Protein AF-A0A1Q7GT20-F1 (afdb_monomer_lite)

Radius of gyration: 19.83 Å; chains: 1; bounding box: 56×37×38 Å

pLDDT: mean 85.4, std 10.38, range [51.78, 96.75]

Secondary structure (DSSP, 8-state):
-TTTTTPEEEE--SHHHHHHHHHSPTT-EEEEEETTEEEEEEEETTTT-EEEEEEHHHHHHHHHHHHHHHHHHHHHHHHHHHH-TTHHHHGGG--

Foldseek 3Di:
DLVVLVWDKDALPDPVLLVVLVPDDAPDWDWDDDPNFTKTWHADNDDRNIITIDHPSSVVSVVVVVVVVVVVVVVVVVVVLVPDPVSVVVVVPDD

Structure (mmCIF, N/CA/C/O backbone):
data_AF-A0A1Q7GT20-F1
#
_entry.id   AF-A0A1Q7GT20-F1
#
loop_
_atom_site.group_PDB
_atom_site.id
_atom_site.type_symbol
_atom_site.label_atom_id
_atom_site.label_alt_id
_atom_site.label_comp_id
_atom_site.label_asym_id
_atom_site.label_entity_id
_atom_site.label_seq_id
_atom_site.pdbx_PDB_ins_code
_atom_site.Cartn_x
_atom_site.Cartn_y
_atom_site.Cartn_z
_atom_site.occupancy
_atom_site.B_iso_or_equiv
_atom_site.auth_seq_id
_atom_site.auth_comp_id
_atom_site.auth_asym_id
_atom_site.auth_atom_id
_atom_site.pdbx_PDB_model_num
ATOM 1 N N . MET A 1 1 ? 1.499 -5.736 -0.007 1.00 89.56 1 MET A 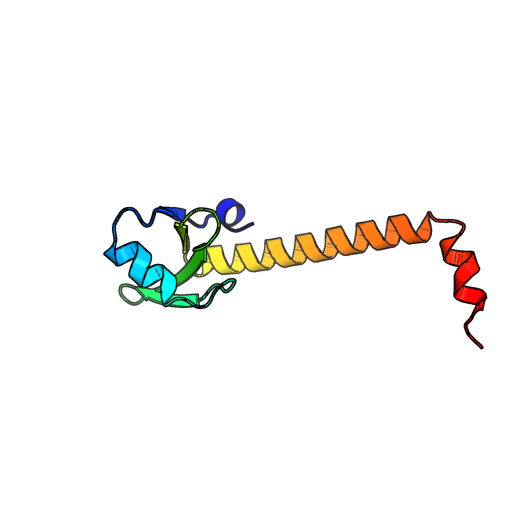N 1
ATOM 2 C CA . MET A 1 1 ? 1.148 -4.967 1.212 1.00 89.56 1 MET A CA 1
ATOM 3 C C . MET A 1 1 ? -0.079 -4.070 1.054 1.00 89.56 1 MET A C 1
ATOM 5 O O . MET A 1 1 ? -1.025 -4.274 1.795 1.00 89.56 1 MET A O 1
ATOM 9 N N . LEU A 1 2 ? -0.128 -3.115 0.112 1.00 91.31 2 LEU A N 1
ATOM 10 C CA . LEU A 1 2 ? -1.273 -2.185 -0.014 1.00 91.31 2 LEU A CA 1
ATOM 11 C C . LEU A 1 2 ? -2.626 -2.888 -0.227 1.00 91.31 2 LEU A C 1
ATOM 13 O O . LEU A 1 2 ? -3.575 -2.630 0.507 1.00 91.31 2 LEU A O 1
ATOM 17 N N . ALA A 1 3 ? -2.699 -3.816 -1.186 1.00 91.25 3 ALA A N 1
ATOM 18 C CA . ALA A 1 3 ? -3.910 -4.604 -1.425 1.00 91.25 3 ALA A CA 1
ATOM 19 C C . ALA A 1 3 ? -4.295 -5.472 -0.209 1.00 91.25 3 ALA A C 1
ATOM 21 O O . ALA A 1 3 ? -5.466 -5.538 0.146 1.00 91.25 3 ALA A O 1
ATOM 22 N N . ALA A 1 4 ? -3.309 -6.063 0.478 1.00 92.44 4 ALA A N 1
ATOM 23 C CA . ALA A 1 4 ? -3.526 -6.841 1.703 1.00 92.44 4 ALA A CA 1
ATOM 24 C C . ALA A 1 4 ? -4.061 -5.978 2.863 1.00 92.44 4 ALA A C 1
ATOM 26 O O . ALA A 1 4 ? -4.919 -6.420 3.616 1.00 92.44 4 ALA A O 1
ATOM 27 N N . ALA A 1 5 ? -3.635 -4.714 2.945 1.00 94.62 5 ALA A N 1
ATOM 28 C CA . ALA A 1 5 ? -4.183 -3.718 3.867 1.00 94.62 5 ALA A CA 1
ATOM 29 C C . ALA A 1 5 ? -5.580 -3.200 3.455 1.00 94.62 5 ALA A C 1
ATOM 31 O O . ALA A 1 5 ? -6.163 -2.354 4.134 1.00 94.62 5 ALA A O 1
ATOM 32 N N . GLY A 1 6 ? -6.122 -3.677 2.329 1.00 94.81 6 GLY A N 1
ATOM 33 C CA . GLY A 1 6 ? -7.455 -3.347 1.833 1.00 94.81 6 GLY A CA 1
ATOM 34 C C . GLY A 1 6 ? -7.532 -2.108 0.939 1.00 94.81 6 GLY A C 1
ATOM 35 O O . GLY A 1 6 ? -8.645 -1.686 0.611 1.00 94.81 6 GLY A O 1
ATOM 36 N N . PHE A 1 7 ? -6.401 -1.518 0.531 1.00 95.19 7 PHE A N 1
ATOM 37 C CA . PHE A 1 7 ? -6.416 -0.412 -0.431 1.00 95.19 7 PHE A CA 1
ATOM 38 C C . PHE A 1 7 ? -7.053 -0.852 -1.748 1.00 95.19 7 PHE A C 1
ATOM 40 O O . PHE A 1 7 ? -6.776 -1.932 -2.268 1.00 95.19 7 PHE A O 1
ATOM 47 N N . GLN A 1 8 ? -7.866 0.033 -2.314 1.00 93.81 8 GLN A N 1
ATOM 48 C CA . GLN A 1 8 ? -8.547 -0.196 -3.578 1.00 93.81 8 GLN A CA 1
ATOM 49 C C . GLN A 1 8 ? -7.707 0.359 -4.721 1.00 93.81 8 GLN A C 1
ATOM 51 O O . GLN A 1 8 ? -7.387 1.550 -4.739 1.00 93.81 8 GLN A O 1
ATOM 56 N N . MET A 1 9 ? -7.368 -0.502 -5.676 1.00 92.06 9 MET A N 1
ATOM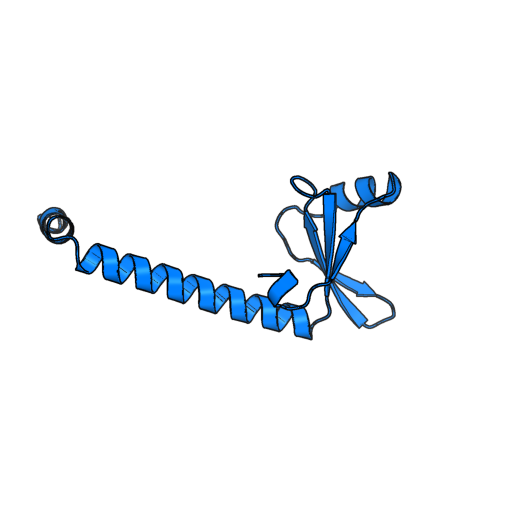 57 C CA . MET A 1 9 ? -6.669 -0.109 -6.893 1.00 92.06 9 MET A CA 1
ATOM 58 C C . MET A 1 9 ? -7.644 0.552 -7.870 1.00 92.06 9 MET A C 1
ATOM 60 O O . MET A 1 9 ? -8.757 0.075 -8.087 1.00 92.06 9 MET A O 1
ATOM 64 N N . LYS A 1 10 ? -7.218 1.665 -8.458 1.00 89.38 10 LYS A N 1
ATOM 65 C CA . LYS A 1 10 ? -7.932 2.406 -9.492 1.00 89.38 10 LYS A CA 1
ATOM 66 C C . LYS A 1 10 ? -6.983 2.665 -10.650 1.00 89.38 10 LYS A C 1
ATOM 68 O O . LYS A 1 10 ? -5.931 3.273 -10.459 1.00 89.38 10 LYS A O 1
ATOM 73 N N . ALA A 1 11 ? -7.355 2.229 -11.845 1.00 88.12 11 ALA A N 1
ATOM 74 C CA . ALA A 1 11 ? -6.587 2.528 -13.045 1.00 88.12 11 ALA A CA 1
ATOM 75 C C . ALA A 1 11 ? -6.663 4.028 -13.378 1.00 88.12 11 ALA A C 1
ATOM 77 O O . ALA A 1 11 ? -7.724 4.649 -13.251 1.00 88.12 11 ALA A O 1
ATOM 78 N N . ALA A 1 12 ? -5.547 4.612 -13.824 1.00 86.25 12 ALA A N 1
ATOM 79 C CA . ALA A 1 12 ? -5.572 5.889 -14.529 1.00 86.25 12 ALA A CA 1
ATOM 80 C C . ALA A 1 12 ? -5.841 5.625 -16.013 1.00 86.25 12 ALA A C 1
ATOM 82 O O . ALA A 1 12 ? -4.937 5.581 -16.841 1.00 86.25 12 ALA A O 1
ATOM 83 N N . ASP A 1 13 ? -7.111 5.392 -16.310 1.00 85.69 13 ASP A N 1
ATOM 84 C CA . ASP A 1 13 ? -7.651 5.058 -17.630 1.00 85.69 13 ASP A CA 1
ATOM 85 C C . ASP A 1 13 ? -7.861 6.279 -18.544 1.00 85.69 13 ASP A C 1
ATOM 87 O O . ASP A 1 13 ? -8.096 6.105 -19.736 1.00 85.69 13 ASP A O 1
ATOM 91 N N . THR A 1 14 ? -7.741 7.505 -18.020 1.00 85.81 14 THR A N 1
ATOM 92 C CA . THR A 1 14 ? -7.828 8.740 -18.816 1.00 85.81 14 THR A CA 1
ATOM 93 C C . THR A 1 14 ? -6.507 9.516 -18.824 1.00 85.81 14 THR A C 1
ATOM 95 O O . THR A 1 14 ? -5.765 9.471 -17.832 1.00 85.81 14 THR A O 1
ATOM 98 N N . PRO A 1 15 ? -6.200 10.269 -19.901 1.00 84.69 15 PRO A N 1
ATOM 99 C CA . PRO A 1 15 ? -5.004 11.113 -19.970 1.00 84.69 15 PRO A CA 1
ATOM 100 C C . PRO A 1 15 ? -4.884 12.088 -18.793 1.00 84.69 15 PRO A C 1
ATOM 102 O O . PRO A 1 15 ? -3.792 12.288 -18.263 1.00 84.69 15 PRO A O 1
ATOM 105 N N . GLU A 1 16 ? -6.002 12.636 -18.320 1.00 85.62 16 GLU A N 1
ATOM 106 C CA . GLU A 1 16 ? -6.049 13.566 -17.187 1.00 85.62 16 GLU A CA 1
ATOM 107 C C . GLU A 1 16 ? -5.664 12.865 -15.881 1.00 85.62 16 GLU A C 1
ATOM 109 O O . GLU A 1 16 ? -4.891 13.404 -15.086 1.00 85.62 16 GLU A O 1
ATOM 114 N N . LYS A 1 17 ? -6.150 11.635 -15.663 1.00 84.44 17 LYS A N 1
ATOM 115 C CA . LYS A 1 17 ? -5.771 10.827 -14.494 1.00 84.44 17 LYS A CA 1
ATOM 116 C C . LYS A 1 17 ? -4.286 10.467 -14.533 1.00 84.44 17 LYS A C 1
ATOM 118 O O . LYS A 1 17 ? -3.630 10.496 -13.492 1.00 84.44 17 LYS A O 1
ATOM 123 N N . VAL A 1 18 ? -3.740 10.173 -15.714 1.00 83.50 18 VAL A N 1
ATOM 124 C CA . VAL A 1 18 ? -2.306 9.891 -15.890 1.00 83.50 18 VAL A CA 1
ATOM 125 C C . VAL A 1 18 ? -1.464 11.137 -15.611 1.00 83.50 18 VAL A C 1
ATOM 127 O O . VAL A 1 18 ? -0.487 11.050 -14.868 1.00 83.50 18 VAL A O 1
ATOM 130 N N . ALA A 1 19 ? -1.853 12.302 -16.132 1.00 85.38 19 ALA A N 1
ATOM 131 C CA . ALA A 1 19 ? -1.177 13.567 -15.841 1.00 85.38 19 ALA A CA 1
ATOM 132 C C . ALA A 1 19 ? -1.216 13.889 -14.338 1.00 85.38 19 ALA A C 1
ATOM 134 O O . ALA A 1 19 ? -0.209 14.285 -13.751 1.00 85.38 19 ALA A O 1
ATOM 135 N N . HIS A 1 20 ? -2.348 13.630 -13.676 1.00 82.88 20 HIS A N 1
ATOM 136 C CA . HIS A 1 20 ? -2.463 13.807 -12.232 1.00 82.88 20 HIS A CA 1
ATOM 137 C C . HIS A 1 20 ? -1.543 12.866 -11.442 1.00 82.88 20 HIS A C 1
ATOM 139 O O . HIS A 1 20 ? -0.892 13.305 -10.493 1.00 82.88 20 HIS A O 1
ATOM 145 N N . LEU A 1 21 ? -1.421 11.599 -11.855 1.00 82.12 21 LEU A N 1
ATOM 146 C CA . LEU A 1 21 ? -0.471 10.654 -11.256 1.00 82.12 21 LEU A CA 1
ATOM 147 C C . LEU A 1 21 ? 0.981 11.133 -11.354 1.00 82.12 21 LEU A C 1
ATOM 149 O O . LEU A 1 21 ? 1.760 10.903 -10.430 1.00 82.12 21 LEU A O 1
ATOM 153 N N . GLN A 1 22 ? 1.356 11.798 -12.448 1.00 80.94 22 GLN A N 1
ATOM 154 C CA . GLN A 1 22 ? 2.722 12.293 -12.646 1.00 80.94 22 GLN A CA 1
ATOM 155 C C . GLN A 1 22 ? 3.102 13.407 -11.664 1.00 80.94 22 GLN A C 1
ATOM 157 O O . GLN A 1 22 ? 4.276 13.513 -11.308 1.00 80.94 22 GLN A O 1
ATOM 162 N N . MET A 1 23 ? 2.125 14.187 -11.191 1.00 82.75 23 MET A N 1
ATOM 163 C CA . MET A 1 23 ? 2.335 15.242 -10.193 1.00 82.75 23 MET A CA 1
ATOM 164 C C . MET A 1 23 ? 2.520 14.705 -8.767 1.00 82.75 23 MET A C 1
ATOM 166 O O . MET A 1 23 ? 2.977 15.433 -7.886 1.00 82.75 23 MET A O 1
ATOM 170 N N . LEU A 1 24 ? 2.149 13.449 -8.506 1.00 80.31 24 LEU A N 1
ATOM 171 C CA . LEU A 1 24 ? 2.295 12.850 -7.184 1.00 80.31 24 LEU A CA 1
ATOM 172 C C . LEU A 1 24 ? 3.745 12.424 -6.936 1.00 80.31 24 LEU A C 1
ATOM 174 O O . LEU A 1 24 ? 4.444 11.934 -7.826 1.00 80.31 24 LEU A O 1
ATOM 178 N N . THR A 1 25 ? 4.199 12.599 -5.693 1.00 76.50 25 THR A N 1
ATOM 179 C CA . THR A 1 25 ? 5.538 12.169 -5.289 1.00 76.50 25 THR A CA 1
ATOM 180 C C . THR A 1 25 ? 5.646 10.646 -5.418 1.00 76.50 25 THR A C 1
ATOM 182 O O . THR A 1 25 ? 4.831 9.932 -4.828 1.00 76.50 25 THR A O 1
ATOM 185 N N . PRO A 1 26 ? 6.636 10.127 -6.163 1.00 75.56 26 PRO A N 1
ATOM 186 C CA . PRO A 1 26 ? 6.786 8.692 -6.363 1.00 75.56 26 PRO A CA 1
ATOM 187 C C . PRO A 1 26 ? 7.110 7.975 -5.049 1.00 75.56 26 PRO A C 1
ATOM 189 O O . PRO A 1 26 ? 7.820 8.508 -4.194 1.00 75.56 26 PRO A O 1
ATOM 192 N N . GLY A 1 27 ? 6.603 6.749 -4.905 1.00 78.88 27 GLY A N 1
ATOM 193 C CA . GLY A 1 27 ? 6.982 5.842 -3.818 1.00 78.88 27 GLY A CA 1
ATOM 194 C C . GLY A 1 27 ? 6.480 6.237 -2.427 1.00 78.88 27 GLY A C 1
ATOM 195 O O . GLY A 1 27 ? 6.931 5.662 -1.441 1.00 78.88 27 GLY A O 1
ATOM 196 N N . LYS A 1 28 ? 5.557 7.200 -2.314 1.00 84.88 28 LYS A N 1
ATOM 197 C CA . LYS A 1 28 ? 5.008 7.638 -1.024 1.00 84.88 28 LYS A CA 1
ATOM 198 C C . LYS A 1 28 ? 3.490 7.536 -0.993 1.00 84.88 28 LYS A C 1
ATOM 200 O O . LYS A 1 28 ? 2.813 7.823 -1.977 1.00 84.88 28 LYS A O 1
ATOM 205 N N . ILE A 1 29 ? 2.965 7.165 0.174 1.00 89.81 29 ILE A N 1
ATOM 206 C CA . ILE A 1 29 ? 1.546 7.329 0.484 1.00 89.81 29 ILE A CA 1
ATOM 207 C C . ILE A 1 29 ? 1.337 8.783 0.908 1.00 89.81 29 ILE A C 1
ATOM 209 O O . ILE A 1 29 ? 1.991 9.262 1.834 1.00 89.81 29 ILE A O 1
ATOM 213 N N . VAL A 1 30 ? 0.427 9.485 0.240 1.00 90.50 30 VAL A N 1
ATOM 214 C CA . VAL A 1 30 ? 0.045 10.858 0.575 1.00 90.50 30 VAL A CA 1
ATOM 215 C C . VAL A 1 30 ? -1.326 10.878 1.239 1.00 90.50 30 VAL A C 1
ATOM 217 O O . VAL A 1 30 ? -2.257 10.212 0.785 1.00 90.50 30 VAL A O 1
ATOM 220 N N . ARG A 1 31 ? -1.461 11.675 2.302 1.00 91.81 31 ARG A N 1
ATOM 221 C CA . ARG A 1 31 ? -2.760 12.005 2.892 1.00 91.81 31 ARG A CA 1
ATOM 222 C C . ARG A 1 31 ? -3.401 13.141 2.089 1.00 91.81 31 ARG A C 1
ATOM 224 O O . ARG A 1 31 ? -2.749 14.136 1.750 1.00 91.81 31 ARG A O 1
ATOM 231 N N . ARG A 1 32 ? -4.676 12.981 1.767 1.00 88.38 32 ARG A N 1
ATOM 232 C CA . ARG A 1 32 ? -5.547 13.957 1.106 1.00 88.38 32 ARG A CA 1
ATOM 233 C C . ARG A 1 32 ? -6.870 14.001 1.847 1.00 88.38 32 ARG A C 1
ATOM 235 O O . ARG A 1 32 ? -7.263 13.011 2.448 1.00 88.38 32 ARG A O 1
ATOM 242 N N . GLU A 1 33 ? -7.565 15.123 1.794 1.00 89.38 33 GLU A N 1
ATOM 243 C CA . GLU A 1 33 ? -8.942 15.185 2.277 1.00 89.38 33 GLU A CA 1
ATOM 244 C C . GLU A 1 33 ? -9.895 14.960 1.112 1.00 89.38 33 GLU A C 1
ATOM 246 O O . GLU A 1 33 ? -9.713 15.508 0.022 1.00 89.38 33 GLU A O 1
ATOM 251 N N . ARG A 1 34 ? -10.902 14.120 1.330 1.00 82.62 34 ARG A N 1
ATOM 252 C CA . ARG A 1 34 ? -11.966 13.859 0.368 1.00 82.62 34 ARG A CA 1
ATOM 253 C C . ARG A 1 34 ? -13.284 13.875 1.120 1.00 82.62 34 ARG A C 1
ATOM 255 O O . ARG A 1 34 ? -13.494 13.048 1.995 1.00 82.62 34 ARG A O 1
ATOM 262 N N . ASN A 1 35 ? -14.162 14.811 0.769 1.00 85.19 35 ASN A N 1
ATOM 263 C CA . ASN A 1 35 ? -15.472 14.982 1.408 1.00 85.19 35 ASN A CA 1
ATOM 264 C C . ASN A 1 35 ? -15.393 15.168 2.939 1.00 85.19 35 ASN A C 1
ATOM 266 O O . ASN A 1 35 ? -16.253 14.682 3.661 1.00 85.19 35 ASN A O 1
ATOM 270 N N . GLY A 1 36 ? -14.347 15.840 3.434 1.00 89.44 36 GLY A N 1
ATOM 271 C CA . GLY A 1 36 ? -14.132 16.051 4.871 1.00 89.44 36 GLY A CA 1
ATOM 272 C C . GLY A 1 36 ? -13.498 14.869 5.613 1.00 89.44 36 GLY A C 1
ATOM 273 O O . GLY A 1 36 ? -13.236 14.982 6.805 1.00 89.44 36 GLY A O 1
ATOM 274 N N . GLU A 1 37 ? -13.194 13.763 4.927 1.00 89.12 37 GLU A N 1
ATOM 275 C CA . GLU A 1 37 ? -12.527 12.603 5.521 1.00 89.12 37 GLU A CA 1
ATOM 276 C C . GLU A 1 37 ? -11.096 12.419 4.985 1.00 89.12 37 GLU A C 1
ATOM 278 O O . GLU A 1 37 ? -10.823 12.682 3.804 1.00 89.12 37 GLU A O 1
ATOM 283 N N . PRO A 1 38 ? -10.150 11.941 5.818 1.00 91.81 38 PRO A N 1
ATOM 284 C CA . PRO A 1 38 ? -8.796 11.643 5.374 1.00 91.81 38 PRO A CA 1
ATOM 285 C C . PRO A 1 38 ? -8.769 10.403 4.466 1.00 91.81 38 PRO A C 1
ATOM 287 O O . PRO A 1 38 ? -9.113 9.288 4.861 1.00 91.81 38 PRO A O 1
ATOM 290 N N . SER A 1 39 ? -8.275 10.597 3.249 1.00 92.94 39 SER A N 1
ATOM 291 C CA . SER A 1 39 ? -7.986 9.565 2.259 1.00 92.94 39 SER A CA 1
ATOM 292 C C . SER A 1 39 ? -6.477 9.435 2.068 1.00 92.94 39 SER A C 1
ATOM 294 O O . SER A 1 39 ? -5.752 10.421 1.943 1.00 92.94 39 SER A O 1
ATOM 296 N N . TYR A 1 40 ? -6.003 8.200 1.985 1.00 94.12 40 TYR A N 1
ATOM 297 C CA . TYR A 1 40 ? -4.608 7.854 1.750 1.00 94.12 40 TYR A CA 1
ATOM 298 C C . TYR A 1 40 ? -4.441 7.321 0.342 1.00 94.12 40 TYR A C 1
ATOM 300 O O . TYR A 1 40 ? -5.208 6.464 -0.095 1.00 94.12 40 TYR A O 1
ATOM 308 N N . ILE A 1 41 ? -3.452 7.846 -0.374 1.00 92.06 41 ILE A N 1
ATOM 309 C CA . ILE A 1 41 ? -3.271 7.576 -1.794 1.00 92.06 41 ILE A CA 1
ATOM 310 C C . ILE A 1 41 ? -1.824 7.194 -2.071 1.00 92.06 41 ILE A C 1
ATOM 312 O O . ILE A 1 41 ? -0.910 7.903 -1.665 1.00 92.06 41 ILE A O 1
ATOM 316 N N . PHE A 1 42 ? -1.623 6.110 -2.810 1.00 91.44 42 PHE A N 1
ATOM 317 C CA . PHE A 1 42 ? -0.335 5.718 -3.367 1.00 91.44 42 PHE A CA 1
ATOM 318 C C . PHE A 1 42 ? -0.432 5.658 -4.888 1.00 91.44 42 PHE A C 1
ATOM 320 O O . PHE A 1 42 ? -1.356 5.054 -5.431 1.00 91.44 42 PHE A O 1
ATOM 327 N N . ALA A 1 43 ? 0.523 6.279 -5.568 1.00 89.62 43 ALA A N 1
ATOM 328 C CA . ALA A 1 43 ? 0.580 6.336 -7.019 1.00 89.62 43 ALA A CA 1
ATOM 329 C C . ALA A 1 43 ? 1.725 5.472 -7.539 1.00 89.62 43 ALA A C 1
ATOM 331 O O . ALA A 1 43 ? 2.890 5.728 -7.232 1.00 89.62 43 ALA A O 1
ATOM 332 N N . ASP A 1 44 ? 1.392 4.502 -8.383 1.00 85.06 44 ASP A N 1
ATOM 333 C CA . ASP A 1 44 ? 2.371 3.749 -9.150 1.00 85.06 44 ASP A CA 1
ATOM 334 C C . ASP A 1 44 ? 2.282 4.158 -10.619 1.00 85.06 44 ASP A C 1
ATOM 336 O O . ASP A 1 44 ? 1.476 3.660 -11.408 1.00 85.06 44 ASP A O 1
ATOM 3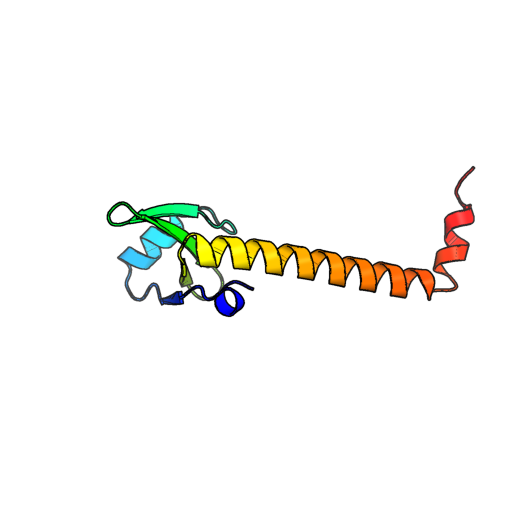40 N N . ARG A 1 45 ? 3.129 5.127 -10.967 1.00 79.25 45 ARG A N 1
ATOM 341 C CA . ARG A 1 45 ? 3.230 5.698 -12.313 1.00 79.25 45 ARG A CA 1
ATOM 342 C C . ARG A 1 45 ? 4.126 4.892 -13.258 1.00 79.25 45 ARG A C 1
ATOM 344 O O . ARG A 1 45 ? 4.147 5.199 -14.446 1.00 79.25 45 ARG A O 1
ATOM 351 N N . HIS A 1 46 ? 4.884 3.921 -12.743 1.00 77.75 46 HIS A N 1
ATOM 352 C CA . HIS A 1 46 ? 5.932 3.234 -13.501 1.00 77.75 46 HIS A CA 1
ATOM 353 C C . HIS A 1 46 ? 5.522 1.824 -13.915 1.00 77.75 46 HIS A C 1
ATOM 355 O O . HIS A 1 46 ? 5.795 1.441 -15.048 1.00 77.75 46 HIS A O 1
ATOM 361 N N . VAL A 1 47 ? 4.852 1.078 -13.035 1.00 80.00 47 VAL A N 1
ATOM 362 C CA . VAL A 1 47 ? 4.529 -0.331 -13.290 1.00 80.00 47 VAL A CA 1
ATOM 363 C C . VAL A 1 47 ? 3.115 -0.469 -13.845 1.00 80.00 47 VAL A C 1
ATOM 365 O O . VAL A 1 47 ? 2.939 -0.875 -14.989 1.00 80.00 47 VAL A O 1
ATOM 368 N N . CYS A 1 48 ? 2.093 -0.095 -13.073 1.00 84.06 48 CYS A N 1
ATOM 369 C CA . CYS A 1 48 ? 0.690 -0.315 -13.456 1.00 84.06 48 CYS A CA 1
ATOM 370 C C . CYS A 1 48 ? -0.036 0.933 -13.986 1.00 84.06 48 CYS A C 1
ATOM 372 O O . CYS A 1 48 ? -1.159 0.804 -14.469 1.00 84.06 48 CYS A O 1
ATOM 374 N N . LYS A 1 49 ? 0.545 2.138 -13.853 1.00 85.62 49 LYS A N 1
ATOM 375 C CA . LYS A 1 49 ? -0.167 3.423 -14.050 1.00 85.62 49 LYS A CA 1
ATOM 376 C C . LYS A 1 49 ? -1.482 3.456 -13.260 1.00 85.62 49 LYS A C 1
ATOM 378 O O . LYS A 1 49 ? -2.548 3.792 -13.778 1.00 85.62 49 LYS A O 1
ATOM 383 N N . CYS A 1 50 ? -1.406 3.054 -11.997 1.00 87.62 50 CYS A N 1
ATOM 384 C CA . CYS A 1 50 ? -2.563 2.882 -11.135 1.00 87.62 50 CYS A CA 1
ATOM 385 C C . CYS A 1 50 ? -2.395 3.614 -9.803 1.00 87.62 50 CYS A C 1
ATOM 387 O O . CYS A 1 50 ? -1.299 3.989 -9.380 1.00 87.62 50 CYS A O 1
ATOM 389 N N . LEU A 1 51 ? -3.529 3.856 -9.161 1.00 89.62 51 LEU A N 1
ATOM 390 C CA . LEU A 1 51 ? -3.656 4.580 -7.912 1.00 89.62 51 LEU A CA 1
ATOM 391 C C . LEU A 1 51 ? -4.300 3.666 -6.879 1.00 89.62 51 LEU A C 1
ATOM 393 O O . LEU A 1 51 ? -5.410 3.187 -7.083 1.00 89.62 51 LEU A O 1
ATOM 397 N N . TYR A 1 52 ? -3.643 3.462 -5.750 1.00 92.50 52 TYR A N 1
ATOM 398 C CA . TYR A 1 52 ? -4.231 2.780 -4.607 1.00 92.50 52 TYR A CA 1
ATOM 399 C C . TYR A 1 52 ? -4.811 3.824 -3.664 1.00 92.50 52 TYR A C 1
ATOM 401 O O . TYR A 1 52 ? -4.089 4.711 -3.215 1.00 92.50 52 TYR A O 1
ATOM 409 N N . ALA A 1 53 ? -6.100 3.720 -3.357 1.00 92.81 53 ALA A N 1
ATOM 410 C CA . ALA A 1 53 ? -6.784 4.603 -2.422 1.00 92.81 53 ALA A CA 1
ATOM 411 C C . ALA A 1 53 ? -7.313 3.814 -1.224 1.00 92.81 53 ALA A C 1
ATOM 413 O O . ALA A 1 53 ? -7.900 2.742 -1.384 1.00 92.81 53 ALA A O 1
ATOM 414 N N . GLY A 1 54 ? -7.138 4.373 -0.033 1.00 93.81 54 GLY A N 1
ATOM 415 C CA . GLY A 1 54 ? -7.650 3.810 1.205 1.00 93.81 54 GLY A CA 1
ATOM 416 C C . GLY A 1 54 ? -8.026 4.874 2.231 1.00 93.81 54 GLY A C 1
ATOM 417 O O . GLY A 1 54 ? -7.795 6.068 2.035 1.00 93.81 54 GLY A O 1
ATOM 418 N N . THR A 1 55 ? -8.631 4.427 3.321 1.00 94.88 55 THR A N 1
ATOM 419 C CA . THR A 1 55 ? -8.987 5.211 4.504 1.00 94.88 55 THR A CA 1
ATOM 420 C C . THR A 1 55 ? -7.843 5.213 5.515 1.00 94.88 55 THR A C 1
ATOM 422 O O . THR A 1 55 ? -6.879 4.454 5.388 1.00 94.88 55 THR A O 1
ATOM 425 N N . GLU A 1 56 ? -7.972 6.023 6.566 1.00 94.06 56 GLU A N 1
ATOM 426 C CA . GLU A 1 56 ? -7.065 5.996 7.722 1.00 94.06 56 GLU A CA 1
ATOM 427 C C . GLU A 1 56 ? -6.863 4.579 8.273 1.00 94.06 56 GLU A C 1
ATOM 429 O O . GLU A 1 56 ? -5.733 4.145 8.482 1.00 94.06 56 GLU A O 1
ATOM 434 N N . ARG A 1 57 ? -7.947 3.810 8.435 1.00 95.25 57 ARG A N 1
ATOM 435 C CA . ARG A 1 57 ? -7.876 2.440 8.962 1.00 95.25 57 ARG A CA 1
ATOM 436 C C . ARG A 1 57 ? -6.997 1.539 8.091 1.00 95.25 57 ARG A C 1
ATOM 438 O O . ARG A 1 57 ? -6.177 0.791 8.613 1.00 95.25 57 ARG A O 1
ATOM 445 N N . GLN A 1 58 ? -7.158 1.618 6.772 1.00 96.50 58 GLN A N 1
ATOM 446 C CA . GLN A 1 58 ? -6.369 0.823 5.825 1.00 96.50 58 GLN A CA 1
ATOM 447 C C . GLN A 1 58 ? -4.903 1.267 5.826 1.00 96.50 58 GLN A C 1
ATOM 449 O O . GLN A 1 58 ? -4.004 0.434 5.739 1.00 96.50 58 GLN A O 1
ATOM 454 N N . TYR A 1 59 ? -4.638 2.563 5.996 1.00 95.50 59 TYR A N 1
ATOM 455 C CA . TYR A 1 59 ? -3.276 3.068 6.149 1.00 95.50 59 TYR A CA 1
ATOM 456 C C . TYR A 1 59 ? -2.588 2.552 7.422 1.00 95.50 59 TYR A C 1
ATOM 458 O O . TYR A 1 59 ? -1.427 2.142 7.364 1.00 95.50 59 TYR A O 1
ATOM 466 N N . GLN A 1 60 ? -3.290 2.505 8.558 1.00 95.62 60 GLN A N 1
ATOM 467 C CA . GLN A 1 60 ? -2.735 1.927 9.787 1.00 95.62 60 GLN A CA 1
ATOM 468 C C . GLN A 1 60 ? -2.426 0.434 9.625 1.00 95.62 60 GLN A C 1
ATOM 470 O O . GLN A 1 60 ? -1.354 -0.009 10.045 1.00 95.62 60 GLN A O 1
ATOM 475 N N . GLU A 1 61 ? -3.301 -0.317 8.951 1.00 96.75 61 GLU A N 1
ATOM 476 C CA . GLU A 1 61 ? -3.056 -1.732 8.649 1.00 96.75 61 GLU A CA 1
ATOM 477 C C . GLU A 1 61 ? -1.848 -1.911 7.725 1.00 96.75 61 GLU A C 1
ATOM 479 O O . GLU A 1 61 ? -0.976 -2.732 7.993 1.00 96.75 61 GLU A O 1
ATOM 484 N N . TYR A 1 62 ? -1.714 -1.074 6.692 1.00 95.81 62 TYR A N 1
ATOM 485 C CA . TYR A 1 62 ? -0.523 -1.062 5.841 1.00 95.81 62 TYR A CA 1
ATOM 486 C C . TYR A 1 62 ? 0.752 -0.850 6.661 1.00 95.81 62 TYR A C 1
ATOM 488 O O . TYR A 1 62 ? 1.729 -1.576 6.483 1.00 95.81 62 TYR A O 1
ATOM 496 N N . ARG A 1 63 ? 0.748 0.118 7.585 1.00 9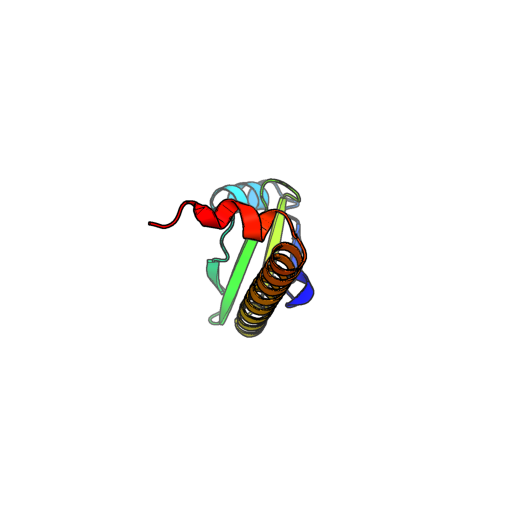4.81 63 ARG A N 1
ATOM 497 C CA . ARG A 1 63 ? 1.908 0.381 8.444 1.00 94.81 63 ARG A CA 1
ATOM 498 C C . ARG A 1 63 ? 2.225 -0.795 9.362 1.00 94.81 63 ARG A C 1
ATOM 500 O O . ARG A 1 63 ? 3.394 -0.997 9.674 1.00 94.81 63 ARG A O 1
ATOM 507 N N . LYS A 1 64 ? 1.211 -1.516 9.842 1.00 95.50 64 LYS A N 1
ATOM 508 C CA . LYS A 1 64 ? 1.389 -2.722 10.653 1.00 95.50 64 LYS A CA 1
ATOM 509 C C . LYS A 1 64 ? 2.045 -3.829 9.827 1.00 95.50 64 LYS A C 1
ATOM 511 O O . LYS A 1 64 ? 3.125 -4.269 10.205 1.00 95.50 64 LYS A O 1
ATOM 516 N N . LEU A 1 65 ? 1.472 -4.161 8.670 1.00 94.88 65 LEU A N 1
ATOM 517 C CA . LEU A 1 65 ? 2.008 -5.179 7.761 1.00 94.88 65 LEU A CA 1
ATOM 518 C C . LEU A 1 65 ? 3.443 -4.869 7.321 1.00 94.88 65 LEU A C 1
ATOM 520 O O . LEU A 1 65 ? 4.278 -5.763 7.277 1.00 94.88 65 LEU A O 1
ATOM 524 N N . ALA A 1 66 ? 3.749 -3.601 7.030 1.00 92.94 66 ALA A N 1
ATOM 525 C CA . ALA A 1 66 ? 5.099 -3.195 6.653 1.00 92.94 66 ALA A CA 1
ATOM 526 C C . ALA A 1 66 ? 6.118 -3.442 7.775 1.00 92.94 66 ALA A C 1
ATOM 528 O O . ALA A 1 66 ? 7.215 -3.913 7.502 1.00 92.94 66 ALA A O 1
ATOM 529 N N . ARG A 1 67 ? 5.755 -3.167 9.037 1.00 94.25 67 ARG A N 1
ATOM 530 C CA . ARG A 1 67 ? 6.631 -3.454 10.184 1.00 94.25 67 ARG A CA 1
ATOM 531 C C . ARG A 1 67 ? 6.815 -4.950 10.403 1.00 94.25 67 ARG A C 1
ATOM 533 O O . ARG A 1 67 ? 7.932 -5.381 10.646 1.00 94.25 67 ARG A O 1
ATOM 540 N N . GLU A 1 68 ? 5.733 -5.720 10.319 1.00 93.00 68 GLU A N 1
ATOM 541 C CA . GLU A 1 68 ? 5.783 -7.178 10.468 1.00 93.00 68 GLU A CA 1
ATOM 542 C C . GLU A 1 68 ? 6.675 -7.813 9.400 1.00 93.00 68 GLU A C 1
ATOM 544 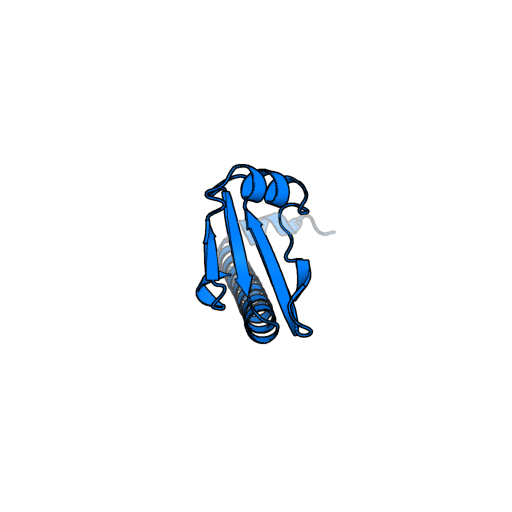O O . GLU A 1 68 ? 7.486 -8.677 9.720 1.00 93.00 68 GLU A O 1
ATOM 549 N N . GLN A 1 69 ? 6.584 -7.334 8.155 1.00 91.44 69 GLN A N 1
ATOM 550 C CA . GLN A 1 69 ? 7.454 -7.789 7.076 1.00 91.44 69 GLN A CA 1
ATOM 551 C C . GLN A 1 69 ? 8.924 -7.457 7.353 1.00 91.44 69 GLN A C 1
ATOM 553 O O . GLN A 1 69 ? 9.753 -8.354 7.278 1.00 91.44 69 GLN A O 1
ATOM 558 N N . THR A 1 70 ? 9.247 -6.222 7.754 1.00 91.44 70 THR A N 1
ATOM 559 C CA . THR A 1 70 ? 10.629 -5.857 8.108 1.00 91.44 70 THR A CA 1
ATOM 560 C C . THR A 1 70 ? 11.191 -6.748 9.216 1.00 91.44 70 THR A C 1
ATOM 562 O O . THR A 1 70 ? 12.302 -7.243 9.082 1.00 91.44 70 THR A O 1
ATOM 565 N N . MET A 1 71 ? 10.418 -7.014 10.272 1.00 91.88 71 MET A N 1
ATOM 566 C CA . MET A 1 71 ? 10.863 -7.888 11.365 1.00 91.88 71 MET A CA 1
ATOM 567 C C . MET A 1 71 ? 11.080 -9.337 10.909 1.00 91.88 71 MET A C 1
ATOM 569 O O . MET A 1 71 ? 12.013 -9.993 11.367 1.00 91.88 71 MET A O 1
ATOM 573 N N . ALA A 1 72 ? 10.223 -9.855 10.025 1.00 91.19 72 ALA A N 1
ATOM 574 C CA . ALA A 1 72 ? 10.371 -11.202 9.478 1.00 91.19 72 ALA A CA 1
ATOM 575 C C . ALA A 1 72 ? 11.600 -11.321 8.562 1.00 91.19 72 ALA A C 1
ATOM 577 O O . ALA A 1 72 ? 12.343 -12.301 8.654 1.00 91.19 72 ALA A O 1
ATOM 578 N N . ASP A 1 73 ? 11.837 -10.314 7.720 1.00 91.19 73 ASP A N 1
ATOM 579 C CA . ASP A 1 73 ? 13.014 -10.241 6.854 1.00 91.19 73 ASP A CA 1
ATOM 580 C C . ASP A 1 73 ? 14.298 -10.171 7.704 1.00 91.19 73 ASP A C 1
ATOM 582 O O . ASP A 1 73 ? 15.230 -10.942 7.482 1.00 91.19 73 ASP A O 1
ATOM 586 N N . GLU A 1 74 ? 14.319 -9.328 8.745 1.00 90.19 74 GLU A N 1
ATOM 587 C CA . GLU A 1 74 ? 15.428 -9.238 9.707 1.00 90.19 74 GLU A CA 1
ATOM 588 C C . GLU A 1 74 ? 15.690 -10.576 10.411 1.00 90.19 74 GLU A C 1
ATOM 590 O O . GLU A 1 74 ? 16.834 -11.023 10.486 1.00 90.19 74 GLU A O 1
ATOM 595 N N . ALA A 1 75 ? 14.643 -11.248 10.895 1.00 89.25 75 ALA A N 1
ATOM 596 C CA . ALA A 1 75 ? 14.777 -12.544 11.557 1.00 89.25 75 ALA A CA 1
ATOM 597 C C . ALA A 1 75 ? 15.340 -13.622 10.618 1.00 89.25 75 ALA A C 1
ATOM 599 O O . ALA A 1 75 ? 16.110 -14.478 11.057 1.00 89.25 75 ALA A O 1
ATOM 600 N N . THR A 1 76 ? 14.982 -13.564 9.333 1.00 91.44 76 THR A N 1
ATOM 601 C CA . THR A 1 76 ? 15.496 -14.478 8.306 1.00 91.44 76 THR A CA 1
ATOM 602 C C . THR A 1 76 ? 16.989 -14.254 8.095 1.00 91.44 76 THR A C 1
ATOM 604 O O . THR A 1 76 ? 17.756 -15.204 8.216 1.00 91.44 76 THR A O 1
ATOM 607 N N . VAL A 1 77 ? 17.418 -13.001 7.908 1.00 88.25 77 VAL A N 1
ATOM 608 C CA . VAL A 1 77 ? 18.842 -12.657 7.760 1.00 88.25 77 VAL A CA 1
ATOM 609 C C . VAL A 1 77 ? 19.644 -13.085 8.989 1.00 88.25 77 VAL A C 1
ATOM 611 O O . VAL A 1 77 ? 20.697 -13.699 8.858 1.00 88.25 77 VAL A O 1
ATOM 614 N N . VAL A 1 78 ? 19.136 -12.822 10.198 1.00 88.88 78 VAL A N 1
ATOM 615 C CA . VAL A 1 78 ? 19.800 -13.244 11.443 1.00 88.88 78 VAL A CA 1
ATOM 616 C C . VAL A 1 78 ? 19.956 -14.764 11.504 1.00 88.88 78 VAL A C 1
ATOM 618 O O . VAL A 1 78 ? 21.014 -15.252 11.900 1.00 88.88 78 VAL A O 1
ATOM 621 N N . ALA A 1 79 ? 18.927 -15.520 11.121 1.00 86.94 79 ALA A N 1
ATOM 622 C CA . ALA A 1 79 ? 18.983 -16.978 11.113 1.00 86.94 79 ALA A CA 1
ATOM 623 C C . ALA A 1 79 ? 19.970 -17.519 10.064 1.00 86.94 79 ALA A C 1
ATOM 625 O O . ALA A 1 79 ? 20.714 -18.456 10.357 1.00 86.94 79 ALA A O 1
ATOM 626 N N . GLU A 1 80 ? 20.002 -16.924 8.869 1.00 87.31 80 GLU A N 1
ATOM 627 C CA . GLU A 1 80 ? 20.932 -17.282 7.792 1.00 87.31 80 GLU A CA 1
ATOM 628 C C . GLU A 1 80 ? 22.389 -17.021 8.200 1.00 87.31 80 GLU A C 1
ATOM 630 O O . GLU A 1 80 ? 23.221 -17.925 8.113 1.00 87.31 80 GLU A O 1
ATOM 635 N N . GLU A 1 81 ? 22.683 -15.835 8.736 1.00 83.19 81 GLU A N 1
ATOM 636 C CA . GLU A 1 81 ? 24.020 -15.452 9.212 1.00 83.19 81 GLU A CA 1
ATOM 637 C C . GLU A 1 81 ? 24.476 -16.309 10.401 1.00 83.19 81 GLU A C 1
ATOM 639 O O . GLU A 1 81 ? 25.623 -16.755 10.451 1.00 83.19 81 GLU A O 1
ATOM 644 N N . ALA A 1 82 ? 23.577 -16.606 11.349 1.00 80.88 82 ALA A N 1
ATOM 645 C CA . ALA A 1 82 ? 23.884 -17.494 12.471 1.00 80.88 82 ALA A CA 1
ATOM 646 C C . ALA A 1 82 ? 24.219 -18.921 12.008 1.00 80.88 82 ALA A C 1
ATOM 648 O O . ALA A 1 82 ? 25.000 -19.612 12.667 1.00 80.88 82 ALA A O 1
ATOM 649 N N . SER A 1 83 ? 23.641 -19.350 10.884 1.00 79.00 83 SER A N 1
ATOM 650 C CA . SER A 1 83 ? 23.862 -20.665 10.293 1.00 79.00 83 SER A CA 1
ATOM 651 C C . SER A 1 83 ? 25.055 -20.720 9.330 1.00 79.00 83 SER A C 1
ATOM 653 O O . SER A 1 83 ? 25.401 -21.834 8.926 1.00 79.00 83 SER A O 1
ATOM 655 N N . ASP A 1 84 ? 25.690 -19.601 8.944 1.00 77.25 84 ASP A N 1
ATOM 656 C CA . ASP A 1 84 ? 26.890 -19.627 8.093 1.00 77.25 84 ASP A CA 1
ATOM 657 C C . ASP A 1 84 ? 28.164 -19.797 8.951 1.00 77.25 84 ASP A C 1
ATOM 659 O O . ASP A 1 84 ? 28.637 -18.843 9.580 1.00 77.25 84 ASP A O 1
ATOM 663 N N . PRO A 1 85 ? 28.798 -20.989 8.956 1.00 65.31 85 PRO A N 1
ATOM 664 C CA . PRO A 1 85 ? 30.028 -21.224 9.711 1.00 65.31 85 PRO A CA 1
ATOM 665 C C . PRO A 1 85 ? 31.220 -20.381 9.221 1.00 65.31 85 PRO A C 1
ATOM 667 O O . PRO A 1 85 ? 32.207 -20.251 9.944 1.00 65.31 85 PRO A O 1
ATOM 670 N N . ARG A 1 86 ? 31.157 -19.792 8.016 1.00 70.00 86 ARG A N 1
ATOM 671 C CA . ARG A 1 86 ? 32.176 -18.868 7.485 1.00 70.00 86 ARG A CA 1
ATOM 672 C C . ARG A 1 86 ? 31.943 -17.426 7.937 1.00 70.00 86 ARG A C 1
ATOM 674 O O . ARG A 1 86 ? 32.916 -16.681 8.034 1.00 70.00 86 ARG A O 1
ATOM 681 N N . GLY A 1 87 ? 30.695 -17.052 8.239 1.00 62.03 87 GLY A N 1
ATOM 682 C CA . GLY A 1 87 ? 30.328 -15.723 8.738 1.00 62.03 87 GLY A CA 1
ATOM 683 C C . GLY A 1 87 ? 31.038 -15.410 10.054 1.00 62.03 87 GLY A C 1
ATOM 684 O O . GLY A 1 87 ? 31.714 -14.391 10.168 1.00 62.03 87 GLY A O 1
ATOM 685 N N . TRP A 1 88 ? 31.026 -16.359 10.997 1.00 59.91 88 TRP A N 1
ATOM 686 C CA . TRP A 1 88 ? 31.757 -16.277 12.271 1.00 59.91 88 TRP A CA 1
ATOM 687 C C . TRP A 1 88 ? 33.286 -16.160 12.122 1.00 59.91 88 TRP A C 1
ATOM 689 O O . TRP A 1 88 ? 33.938 -15.579 12.986 1.00 59.91 88 TRP A O 1
ATOM 699 N N . GLY A 1 89 ? 33.868 -16.666 11.027 1.00 62.47 89 GLY A N 1
ATOM 700 C CA . GLY A 1 89 ? 35.311 -16.602 10.758 1.00 62.47 89 GLY A CA 1
ATOM 701 C C . GLY A 1 89 ? 35.817 -15.232 10.283 1.00 62.47 89 GLY A C 1
ATOM 702 O O . GLY A 1 89 ? 37.005 -14.946 10.416 1.00 62.47 89 GLY A O 1
ATOM 703 N N . LEU A 1 90 ? 34.934 -14.369 9.766 1.00 62.03 90 LEU A N 1
ATOM 704 C CA .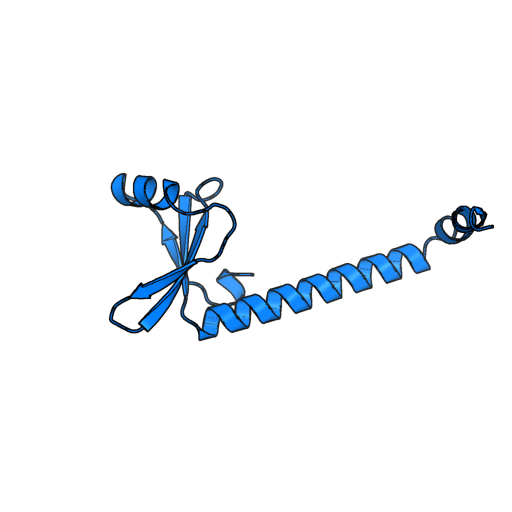 LEU A 1 90 ? 35.275 -13.024 9.272 1.00 62.03 90 LEU A CA 1
ATOM 705 C C . LEU A 1 90 ? 35.219 -11.936 10.359 1.00 62.03 90 LEU A C 1
ATOM 707 O O . LEU A 1 90 ? 35.795 -10.864 10.178 1.00 62.03 90 LEU A O 1
ATOM 711 N N . TRP A 1 91 ? 34.605 -12.215 11.515 1.00 63.03 91 TRP A N 1
ATOM 712 C CA . TRP A 1 91 ? 34.585 -11.307 12.674 1.00 63.03 91 TRP A CA 1
ATOM 713 C C . TRP A 1 91 ? 35.918 -11.255 13.449 1.00 63.03 91 TRP A C 1
ATOM 715 O O . TRP A 1 91 ? 36.070 -10.428 14.343 1.00 63.03 91 TRP A O 1
ATOM 725 N N . GLY A 1 92 ? 36.927 -12.053 13.064 1.00 56.50 92 GLY A N 1
ATOM 726 C CA . GLY A 1 92 ? 38.309 -11.981 13.575 1.00 56.50 92 GLY A CA 1
ATOM 727 C C . GLY A 1 92 ? 39.109 -10.732 13.154 1.00 56.50 92 GLY A C 1
ATOM 728 O O . GLY A 1 92 ? 40.327 -10.712 13.299 1.00 56.50 92 GLY A O 1
ATOM 729 N N . LEU A 1 93 ? 38.439 -9.713 12.603 1.00 58.25 93 LEU A N 1
ATOM 730 C CA . LEU A 1 93 ? 38.983 -8.394 12.250 1.00 58.25 93 LEU A CA 1
ATOM 731 C C . LEU A 1 93 ? 38.657 -7.310 13.296 1.00 58.25 93 LEU A C 1
ATOM 733 O O . LEU A 1 93 ? 39.010 -6.146 13.102 1.00 58.25 93 LEU A O 1
ATOM 737 N N . TRP A 1 94 ? 37.972 -7.669 14.384 1.00 51.78 94 TRP A N 1
ATOM 738 C CA . TRP A 1 94 ? 37.779 -6.780 15.528 1.00 51.78 94 TRP A CA 1
ATOM 739 C C . TRP A 1 94 ? 39.057 -6.774 16.393 1.00 51.78 94 TRP A C 1
ATOM 741 O O . TRP A 1 94 ? 39.560 -7.862 16.678 1.00 51.78 94 TRP A O 1
ATOM 751 N N . PRO A 1 95 ? 39.622 -5.606 16.762 1.00 56.72 95 PRO A N 1
ATOM 752 C CA . PRO A 1 95 ? 40.801 -5.536 17.629 1.00 56.72 95 PRO A CA 1
ATOM 753 C C . PRO A 1 95 ? 40.546 -6.090 19.037 1.00 56.72 95 PRO A C 1
ATOM 755 O O . PRO A 1 95 ? 39.381 -6.048 19.499 1.00 56.72 95 PRO A O 1
#

Sequence (95 aa):
MLAAAGFQMKAADTPEKVAHLQMLTPGKIVRRERNGEPSYIFADRHVCKCLYAGTERQYQEYRKLAREQTMADEATVVAEEASDPRGWGLWGLWP